Protein AF-A0A178GJX8-F1 (afdb_monomer_lite)

Structure (mmCIF, N/CA/C/O backbone):
data_AF-A0A178GJX8-F1
#
_entry.id   AF-A0A178GJX8-F1
#
loop_
_atom_site.group_PDB
_atom_site.id
_atom_site.type_symbol
_atom_site.label_atom_id
_atom_site.label_alt_id
_atom_site.label_comp_id
_atom_site.label_asym_id
_atom_site.label_entity_id
_atom_site.label_seq_id
_atom_site.pdbx_PDB_ins_code
_atom_site.Cartn_x
_atom_site.Cartn_y
_atom_site.Cartn_z
_atom_site.occupancy
_atom_site.B_iso_or_equiv
_atom_site.auth_seq_id
_atom_site.auth_comp_id
_atom_site.auth_asym_id
_atom_site.auth_atom_id
_atom_site.pdbx_PDB_model_num
ATOM 1 N N . MET A 1 1 ? -2.406 -6.793 9.204 1.00 40.72 1 MET A N 1
ATOM 2 C CA . MET A 1 1 ? -2.778 -6.441 7.820 1.00 40.72 1 MET A CA 1
ATOM 3 C C . MET A 1 1 ? -1.609 -6.863 6.963 1.00 40.72 1 MET A C 1
ATOM 5 O O . MET A 1 1 ? -0.734 -6.064 6.662 1.00 40.72 1 MET A O 1
ATOM 9 N N . ASP A 1 2 ? -1.540 -8.158 6.696 1.00 38.09 2 ASP A N 1
ATOM 10 C CA . ASP A 1 2 ? -0.410 -8.748 5.997 1.00 38.09 2 ASP A CA 1
ATOM 11 C C . ASP A 1 2 ? -0.730 -8.674 4.514 1.00 38.09 2 ASP A C 1
ATOM 13 O O . ASP A 1 2 ? -1.431 -9.526 3.969 1.00 38.09 2 ASP A O 1
ATOM 17 N N . VAL A 1 3 ? -0.294 -7.593 3.865 1.00 42.53 3 VAL A N 1
ATOM 18 C CA . VAL A 1 3 ? -0.338 -7.544 2.407 1.00 42.53 3 VAL A CA 1
ATOM 19 C C . VAL A 1 3 ? 0.804 -8.419 1.904 1.00 42.53 3 VAL A C 1
ATOM 21 O O . VAL A 1 3 ? 1.918 -7.963 1.665 1.00 42.53 3 VAL A O 1
ATOM 24 N N . ILE A 1 4 ? 0.522 -9.716 1.842 1.00 46.88 4 ILE A N 1
ATOM 25 C CA . ILE A 1 4 ? 1.436 -10.746 1.373 1.00 46.88 4 ILE A CA 1
ATOM 26 C C . ILE A 1 4 ? 1.521 -10.619 -0.146 1.00 46.88 4 ILE A C 1
ATOM 28 O O . ILE A 1 4 ? 0.640 -11.083 -0.866 1.00 46.88 4 ILE A O 1
ATOM 32 N N . PHE A 1 5 ? 2.581 -9.976 -0.632 1.00 53.41 5 PHE A N 1
ATOM 33 C CA . PHE A 1 5 ? 2.973 -10.104 -2.031 1.00 53.41 5 PHE A CA 1
ATOM 34 C C . PHE A 1 5 ? 3.965 -11.262 -2.141 1.00 53.41 5 PHE A C 1
ATOM 36 O O . PHE A 1 5 ? 5.086 -11.140 -1.635 1.00 53.41 5 PHE A O 1
ATOM 43 N N . PRO A 1 6 ? 3.578 -12.390 -2.761 1.00 52.47 6 PRO A N 1
ATOM 44 C CA . PRO A 1 6 ? 4.537 -13.433 -3.077 1.00 52.47 6 PRO A CA 1
ATOM 45 C C . PRO A 1 6 ? 5.539 -12.865 -4.084 1.00 52.47 6 PRO A C 1
ATOM 47 O O . PRO A 1 6 ? 5.149 -12.375 -5.145 1.00 52.47 6 PRO A O 1
ATOM 50 N N . ILE A 1 7 ? 6.832 -12.908 -3.758 1.00 52.03 7 ILE A N 1
ATOM 51 C CA . ILE A 1 7 ? 7.859 -12.666 -4.773 1.00 52.03 7 ILE A CA 1
ATOM 52 C C . ILE A 1 7 ? 7.982 -13.963 -5.567 1.00 52.03 7 ILE A C 1
ATOM 54 O O . ILE A 1 7 ? 8.480 -14.973 -5.064 1.00 52.03 7 ILE A O 1
ATOM 58 N N . VAL A 1 8 ? 7.473 -13.940 -6.796 1.00 52.81 8 VAL A N 1
ATOM 59 C CA . VAL A 1 8 ? 7.585 -15.056 -7.736 1.00 52.81 8 VAL A CA 1
ATOM 60 C C . VAL A 1 8 ? 8.848 -14.829 -8.567 1.00 52.81 8 VAL A C 1
ATOM 62 O O . VAL A 1 8 ? 8.957 -13.826 -9.270 1.00 52.81 8 VAL A O 1
ATOM 65 N N . TYR A 1 9 ? 9.824 -15.732 -8.461 1.00 45.44 9 TYR A N 1
ATOM 66 C CA . TYR A 1 9 ? 11.011 -15.722 -9.316 1.00 45.44 9 TYR A CA 1
ATOM 67 C C . TYR A 1 9 ? 10.799 -16.691 -10.481 1.00 45.44 9 TYR A C 1
ATOM 69 O O . TYR A 1 9 ? 10.708 -17.896 -10.271 1.00 45.44 9 TYR A O 1
ATOM 77 N N . GLY A 1 10 ? 10.772 -16.171 -11.708 1.00 47.91 10 GLY A N 1
ATOM 78 C CA . GLY A 1 10 ? 10.928 -16.952 -12.934 1.00 47.91 10 GLY A CA 1
ATOM 79 C C . GLY A 1 10 ? 10.744 -16.100 -14.190 1.00 47.91 10 GLY A C 1
ATOM 80 O O . GLY A 1 10 ? 10.320 -14.946 -14.117 1.00 47.91 10 GLY A O 1
ATOM 81 N N . THR A 1 11 ? 11.170 -16.626 -15.338 1.00 42.34 11 THR A N 1
ATOM 82 C CA . THR A 1 11 ? 11.080 -15.926 -16.625 1.00 42.34 11 THR A CA 1
ATOM 83 C C . THR A 1 11 ? 9.617 -15.784 -17.019 1.00 42.34 11 THR A C 1
ATOM 85 O O . THR A 1 11 ? 8.949 -16.793 -17.220 1.00 42.34 11 THR A O 1
ATOM 88 N N . LEU A 1 12 ? 9.134 -14.546 -17.126 1.00 46.81 12 LEU A N 1
ATOM 89 C CA . LEU A 1 12 ? 7.789 -14.261 -17.618 1.00 46.81 12 LEU A CA 1
ATOM 90 C C . LEU A 1 12 ? 7.662 -14.784 -19.057 1.00 46.81 12 LEU A C 1
ATOM 92 O O . LEU A 1 12 ? 8.412 -14.350 -19.934 1.00 46.81 12 LEU A O 1
ATOM 96 N N . GLY A 1 13 ? 6.730 -15.710 -19.294 1.00 47.03 13 GLY A N 1
ATOM 97 C CA . GLY A 1 13 ? 6.236 -16.017 -20.634 1.00 47.03 13 GLY A CA 1
ATOM 98 C C . GLY A 1 13 ? 5.628 -14.765 -21.274 1.00 47.03 13 GLY A C 1
ATOM 99 O O . GLY A 1 13 ? 5.315 -13.796 -20.579 1.00 47.03 13 GLY A O 1
ATOM 100 N N . GLU A 1 14 ? 5.444 -14.752 -22.596 1.00 47.78 14 GLU A N 1
ATOM 101 C CA . GLU A 1 14 ? 4.875 -13.598 -23.324 1.00 47.78 14 GLU A CA 1
ATOM 102 C 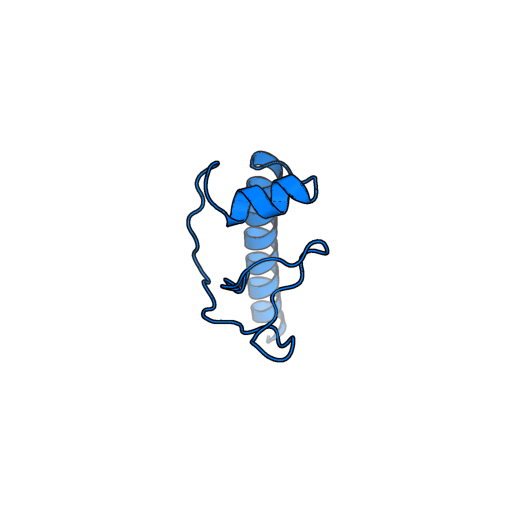C . GLU A 1 14 ? 3.457 -13.197 -22.845 1.00 47.78 14 GLU A C 1
ATOM 104 O O . GLU A 1 14 ? 2.979 -12.110 -23.164 1.00 47.78 14 GLU A O 1
ATOM 109 N N . ASP A 1 15 ? 2.809 -14.040 -22.035 1.00 53.81 15 ASP A N 1
ATOM 110 C CA . ASP A 1 15 ? 1.513 -13.839 -21.380 1.00 53.81 15 ASP A CA 1
ATOM 111 C C . ASP A 1 15 ? 1.597 -13.451 -19.884 1.00 53.81 15 ASP A C 1
ATOM 113 O O . ASP A 1 15 ? 0.567 -13.273 -19.234 1.00 53.81 15 ASP A O 1
ATOM 117 N N . GLY A 1 16 ? 2.802 -13.309 -19.321 1.00 49.66 16 GLY A N 1
ATOM 118 C CA . GLY A 1 16 ? 3.027 -12.993 -17.906 1.00 49.66 16 GLY A CA 1
ATOM 119 C C . GLY A 1 16 ? 3.014 -14.197 -16.954 1.00 49.66 16 GLY A C 1
ATOM 120 O O . GLY A 1 16 ? 3.044 -14.002 -15.738 1.00 49.66 16 GLY A O 1
ATOM 121 N N . SER A 1 17 ? 2.982 -15.430 -17.466 1.00 44.16 17 SER A N 1
ATOM 122 C CA . SER A 1 17 ? 3.093 -16.646 -16.649 1.00 44.16 17 SER A CA 1
ATOM 123 C C . SER A 1 17 ? 4.539 -16.897 -16.194 1.00 44.16 17 SER A C 1
ATOM 125 O O . SER A 1 17 ? 5.483 -16.595 -16.919 1.00 44.16 17 SER A O 1
ATOM 127 N N . ILE A 1 18 ? 4.737 -17.439 -14.985 1.00 55.34 18 ILE A N 1
ATOM 128 C CA . ILE A 1 18 ? 6.048 -17.907 -14.504 1.00 55.34 18 ILE A CA 1
ATOM 129 C C . ILE A 1 18 ? 6.012 -19.437 -14.488 1.00 55.34 18 ILE A C 1
ATOM 131 O O . ILE A 1 18 ? 5.452 -20.001 -13.549 1.00 55.34 18 ILE A O 1
ATOM 135 N N . PRO A 1 19 ? 6.546 -20.104 -15.523 1.00 54.12 19 PRO A N 1
ATOM 136 C CA . PRO A 1 19 ? 6.586 -21.552 -15.572 1.00 54.12 19 PRO A CA 1
ATOM 137 C C . PRO A 1 19 ? 7.875 -22.080 -14.927 1.00 54.12 19 PRO A C 1
ATOM 139 O O . PRO A 1 19 ? 8.978 -21.622 -15.240 1.00 54.12 19 PRO A O 1
ATOM 142 N N . ASP A 1 20 ? 7.762 -23.093 -14.068 1.00 58.41 20 ASP A N 1
ATOM 143 C CA . ASP A 1 20 ? 8.843 -24.064 -13.907 1.00 58.41 20 ASP A CA 1
ATOM 144 C C . ASP A 1 20 ? 9.031 -24.849 -15.228 1.00 58.41 20 ASP A C 1
ATOM 146 O O . ASP A 1 20 ? 8.330 -24.625 -16.216 1.00 58.41 20 ASP A O 1
ATOM 150 N N . GLN A 1 21 ? 9.969 -25.791 -15.287 1.00 58.25 21 GLN A N 1
ATOM 151 C CA . GLN A 1 21 ? 10.179 -26.644 -16.471 1.00 58.25 21 GLN A CA 1
ATOM 152 C C . GLN A 1 21 ? 8.917 -27.406 -16.960 1.00 58.25 21 GLN A C 1
ATOM 154 O O . GLN A 1 21 ? 8.926 -27.928 -18.073 1.00 58.25 21 GLN A O 1
ATOM 159 N N . ASN A 1 22 ? 7.832 -27.409 -16.176 1.00 59.62 22 ASN A N 1
ATOM 160 C CA . ASN A 1 22 ? 6.520 -27.983 -16.463 1.00 59.62 22 ASN A CA 1
ATOM 161 C C . ASN A 1 22 ? 5.367 -26.950 -16.523 1.00 59.62 22 ASN A C 1
ATOM 163 O O . ASN A 1 22 ? 4.233 -27.351 -16.785 1.00 59.62 22 ASN A O 1
ATOM 167 N N . GLY A 1 23 ? 5.603 -25.649 -16.307 1.00 62.97 23 GLY A N 1
ATOM 168 C CA . GLY A 1 23 ? 4.537 -24.638 -16.262 1.00 62.97 23 GLY A CA 1
ATOM 169 C C . GLY A 1 23 ? 4.050 -24.223 -14.868 1.00 62.97 23 GLY A C 1
ATOM 170 O O . GLY A 1 23 ? 3.093 -23.457 -14.775 1.00 62.97 23 GLY A O 1
ATOM 171 N N . GLU A 1 24 ? 4.655 -24.712 -13.786 1.00 55.41 24 GLU A N 1
ATOM 172 C CA . GLU A 1 24 ? 4.174 -24.475 -12.421 1.00 55.41 24 GLU A CA 1
ATOM 173 C C . GLU A 1 24 ? 4.681 -23.149 -11.836 1.00 55.41 24 GLU A C 1
ATOM 175 O O . GLU A 1 24 ? 5.865 -22.819 -11.906 1.00 55.41 24 GLU A O 1
ATOM 180 N N . ILE A 1 25 ? 3.775 -22.394 -11.206 1.00 63.34 25 ILE A N 1
ATOM 181 C CA . ILE A 1 25 ? 4.104 -21.145 -10.511 1.00 63.34 25 ILE A CA 1
ATOM 182 C C . ILE A 1 25 ? 4.667 -21.481 -9.128 1.00 63.34 25 ILE A C 1
ATOM 184 O O . ILE A 1 25 ? 3.945 -21.957 -8.250 1.00 63.34 25 ILE A O 1
ATOM 188 N N . LEU A 1 26 ? 5.947 -21.174 -8.911 1.00 61.50 26 LEU A N 1
ATOM 189 C CA . LEU A 1 26 ? 6.628 -21.383 -7.633 1.00 61.50 26 LEU A CA 1
ATOM 190 C C . LEU A 1 26 ? 6.696 -20.080 -6.824 1.00 61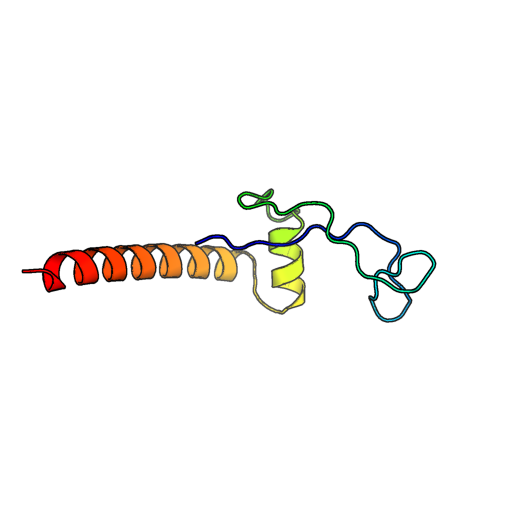.50 26 LEU A C 1
ATOM 192 O O . LEU A 1 26 ? 7.319 -19.100 -7.232 1.00 61.50 26 LEU A O 1
ATOM 196 N N . VAL A 1 27 ? 6.086 -20.074 -5.637 1.00 66.44 27 VAL A N 1
ATOM 197 C CA . VAL A 1 27 ? 6.224 -18.974 -4.670 1.00 66.44 27 VAL A CA 1
ATOM 198 C C . VAL A 1 27 ? 7.472 -19.218 -3.830 1.00 66.44 27 VAL A C 1
ATOM 200 O O . VAL A 1 27 ? 7.519 -20.182 -3.071 1.00 66.44 27 VAL A O 1
ATOM 203 N N . ASN A 1 28 ? 8.477 -18.348 -3.953 1.00 67.25 28 ASN A N 1
ATOM 204 C CA . ASN A 1 28 ? 9.717 -18.491 -3.190 1.00 67.25 28 ASN A CA 1
ATOM 205 C C . ASN A 1 28 ? 9.552 -17.997 -1.748 1.00 67.25 28 ASN A C 1
ATOM 207 O O . ASN A 1 28 ? 9.783 -18.734 -0.794 1.00 67.25 28 ASN A O 1
ATOM 211 N N . GLU A 1 29 ? 9.141 -16.736 -1.591 1.00 63.25 29 GLU A N 1
ATOM 212 C CA . GLU A 1 29 ? 9.046 -16.088 -0.286 1.00 63.25 29 GLU A CA 1
ATOM 213 C C . GLU A 1 29 ? 7.857 -15.132 -0.188 1.00 63.25 29 GLU A C 1
ATOM 215 O O . GLU A 1 29 ? 7.433 -14.493 -1.158 1.00 63.25 29 GLU A O 1
ATOM 220 N N . ILE A 1 30 ? 7.339 -15.031 1.033 1.00 71.12 30 ILE A N 1
ATOM 221 C CA . ILE A 1 30 ? 6.288 -14.100 1.419 1.00 71.12 30 ILE A CA 1
ATOM 222 C C . ILE A 1 30 ? 6.935 -12.983 2.233 1.00 71.12 30 ILE A C 1
ATOM 224 O O . ILE A 1 30 ? 7.445 -13.221 3.327 1.00 71.12 30 ILE A O 1
ATOM 228 N N . ASN A 1 31 ? 6.880 -11.758 1.711 1.00 69.25 31 ASN A N 1
ATOM 229 C CA . ASN A 1 31 ? 7.363 -10.572 2.411 1.00 69.25 31 ASN A CA 1
ATOM 230 C C . ASN A 1 31 ? 6.182 -9.786 2.983 1.00 69.25 31 ASN A C 1
ATOM 232 O O . ASN A 1 31 ? 5.340 -9.295 2.235 1.00 69.25 31 ASN A O 1
ATOM 236 N N . THR A 1 32 ? 6.137 -9.639 4.308 1.00 68.94 32 THR A N 1
ATOM 237 C CA . THR A 1 32 ? 5.126 -8.821 5.003 1.00 68.94 32 THR A CA 1
ATOM 238 C C . THR A 1 32 ? 5.518 -7.343 5.085 1.00 68.94 32 THR A C 1
ATOM 240 O O . THR A 1 32 ? 4.649 -6.488 5.231 1.00 68.94 32 THR A O 1
ATOM 243 N N . LEU A 1 33 ? 6.814 -7.029 4.948 1.00 77.06 33 LEU A N 1
ATOM 244 C CA . LEU A 1 33 ? 7.366 -5.671 4.914 1.00 77.06 33 LEU A CA 1
ATOM 245 C C . LEU A 1 33 ? 8.371 -5.539 3.764 1.00 77.06 33 LEU A C 1
ATOM 247 O O . LEU A 1 33 ? 9.582 -5.640 3.952 1.00 77.06 33 LEU A O 1
ATOM 251 N N . GLN A 1 34 ? 7.859 -5.341 2.550 1.00 78.00 34 GLN A N 1
ATOM 252 C CA . GLN A 1 34 ? 8.698 -5.105 1.375 1.00 78.00 34 GLN A CA 1
ATOM 253 C C . GLN A 1 34 ? 9.192 -3.647 1.332 1.00 78.00 34 GLN A C 1
ATOM 255 O O . GLN A 1 34 ? 8.622 -2.762 1.972 1.00 78.00 34 GLN A O 1
ATOM 260 N N . GLY A 1 35 ? 10.236 -3.379 0.540 1.00 82.94 35 GLY A N 1
ATOM 261 C CA . GLY A 1 35 ? 10.656 -2.010 0.240 1.00 82.94 35 GLY A CA 1
ATOM 262 C C . GLY A 1 35 ? 9.472 -1.158 -0.231 1.00 82.94 35 GLY A C 1
ATOM 263 O O . GLY A 1 35 ? 8.679 -1.591 -1.067 1.00 82.94 35 GLY A O 1
ATOM 264 N N . PHE A 1 36 ? 9.346 0.046 0.328 1.00 88.50 36 PHE A N 1
ATOM 265 C CA . PHE A 1 36 ? 8.186 0.919 0.124 1.00 88.50 36 PHE A CA 1
ATOM 266 C C . PHE A 1 36 ? 8.558 2.280 -0.473 1.00 88.50 36 PHE A C 1
ATOM 268 O O . PHE A 1 36 ? 7.836 3.255 -0.327 1.00 88.50 36 PHE A O 1
ATOM 275 N N . THR A 1 37 ? 9.712 2.390 -1.128 1.00 87.50 37 THR A N 1
ATOM 276 C CA . THR A 1 37 ? 10.058 3.610 -1.872 1.00 87.50 37 THR A CA 1
ATOM 277 C C . THR A 1 37 ? 9.291 3.652 -3.195 1.00 87.50 37 THR A C 1
ATOM 279 O O . THR A 1 37 ? 8.880 2.614 -3.705 1.00 87.50 37 THR A O 1
ATOM 282 N N . ASN A 1 38 ? 9.160 4.823 -3.816 1.00 81.56 38 ASN A N 1
ATOM 283 C CA . ASN A 1 38 ? 8.499 4.973 -5.122 1.00 81.56 38 ASN A CA 1
ATOM 284 C C . ASN A 1 38 ? 9.097 4.098 -6.247 1.00 81.56 38 ASN A C 1
ATOM 286 O O . ASN A 1 38 ? 8.419 3.814 -7.228 1.00 81.56 38 ASN A O 1
ATOM 290 N N . ILE A 1 39 ? 10.356 3.666 -6.124 1.00 83.44 39 ILE A N 1
ATOM 291 C CA . ILE A 1 39 ? 11.004 2.757 -7.083 1.00 83.44 39 ILE A CA 1
ATOM 292 C C . ILE A 1 39 ? 10.865 1.274 -6.721 1.00 83.44 39 ILE A C 1
ATOM 294 O O . ILE A 1 39 ? 11.243 0.422 -7.528 1.00 83.44 39 ILE A O 1
ATOM 298 N N . SER A 1 40 ? 10.362 0.966 -5.525 1.00 85.12 40 SER A N 1
ATOM 299 C CA . SER A 1 40 ? 10.200 -0.403 -5.038 1.00 85.12 40 SER A CA 1
ATOM 300 C C . SER A 1 40 ? 9.108 -1.151 -5.804 1.00 85.12 40 SER A C 1
ATOM 302 O O . SER A 1 40 ? 8.197 -0.556 -6.381 1.00 85.12 40 SER A O 1
ATOM 304 N N . MET A 1 41 ? 9.200 -2.480 -5.804 1.00 82.50 41 MET A N 1
ATOM 305 C CA . MET A 1 41 ? 8.315 -3.343 -6.588 1.00 82.50 41 MET A CA 1
ATOM 306 C C . MET A 1 41 ? 6.859 -3.275 -6.117 1.00 82.50 41 MET A C 1
ATOM 308 O O . MET A 1 41 ? 5.965 -3.159 -6.951 1.00 82.50 41 MET A O 1
ATOM 312 N N . TYR A 1 42 ? 6.630 -3.261 -4.800 1.00 84.69 42 TYR A N 1
ATOM 313 C CA . TYR A 1 42 ? 5.293 -3.152 -4.223 1.00 84.69 42 TYR A CA 1
ATOM 314 C C . TYR A 1 42 ? 4.525 -1.920 -4.752 1.00 84.69 42 TYR A C 1
ATOM 316 O O . TYR A 1 42 ? 3.488 -2.117 -5.385 1.00 84.69 42 TYR A O 1
ATOM 324 N N . PRO A 1 43 ? 5.014 -0.665 -4.619 1.00 85.38 43 PRO A N 1
ATOM 325 C CA . PRO A 1 43 ? 4.364 0.491 -5.241 1.00 85.38 43 PRO A CA 1
ATOM 326 C C . PRO A 1 43 ? 4.154 0.394 -6.753 1.00 85.38 43 PRO A C 1
ATOM 328 O O . PRO A 1 43 ? 3.093 0.777 -7.239 1.00 85.38 43 PRO A O 1
ATOM 331 N N . LYS A 1 44 ? 5.133 -0.137 -7.494 1.00 85.31 44 LYS A N 1
ATOM 332 C CA . LYS A 1 44 ? 5.067 -0.220 -8.961 1.00 85.31 44 LYS A CA 1
ATOM 333 C C . LYS A 1 44 ? 3.980 -1.162 -9.474 1.00 85.31 44 LYS A C 1
ATOM 335 O O . LYS A 1 44 ? 3.348 -0.860 -10.480 1.00 85.31 44 LYS A O 1
ATOM 340 N N . ILE A 1 45 ? 3.745 -2.287 -8.799 1.00 85.25 45 ILE A N 1
ATOM 341 C CA . ILE A 1 45 ? 2.674 -3.224 -9.178 1.00 85.25 45 ILE A CA 1
ATOM 342 C C . ILE A 1 45 ? 1.302 -2.556 -9.010 1.00 85.25 45 ILE A C 1
ATOM 344 O O . ILE A 1 45 ? 0.446 -2.655 -9.888 1.00 85.25 45 ILE A O 1
ATOM 348 N N . TRP A 1 46 ? 1.106 -1.823 -7.913 1.00 86.50 46 TRP A N 1
ATOM 349 C CA . TRP A 1 46 ? -0.126 -1.065 -7.689 1.00 86.50 46 TRP A CA 1
ATOM 350 C C . TRP A 1 46 ? -0.301 0.073 -8.696 1.00 86.50 46 TRP A C 1
ATOM 352 O O . TRP A 1 46 ? -1.404 0.266 -9.208 1.00 86.50 46 TRP A O 1
ATOM 362 N N . GLU A 1 47 ? 0.777 0.768 -9.049 1.00 88.56 47 GLU A N 1
ATOM 363 C CA . GLU A 1 47 ? 0.752 1.790 -10.096 1.00 88.56 47 GLU A CA 1
ATOM 364 C C . GLU A 1 47 ? 0.341 1.203 -11.453 1.00 88.56 47 GLU A C 1
ATOM 366 O O . GLU A 1 47 ? -0.518 1.772 -12.125 1.00 88.56 47 GLU A O 1
ATOM 371 N N . ALA A 1 48 ? 0.852 0.019 -11.810 1.00 86.06 48 ALA A N 1
ATOM 372 C CA . ALA A 1 48 ? 0.439 -0.702 -13.016 1.00 86.06 48 ALA A CA 1
ATOM 373 C C . ALA A 1 48 ? -1.053 -1.096 -13.005 1.00 86.06 48 ALA A C 1
ATOM 375 O O . ALA A 1 48 ? -1.668 -1.191 -14.064 1.00 86.06 48 ALA A O 1
ATOM 376 N N . SER A 1 49 ? -1.656 -1.269 -11.822 1.00 87.75 49 SER A N 1
ATOM 377 C CA . SER A 1 49 ? -3.105 -1.480 -11.656 1.00 87.75 49 SER A CA 1
ATOM 378 C C . SER A 1 49 ? -3.938 -0.184 -11.658 1.00 87.75 49 SER A C 1
ATOM 380 O O . SER A 1 49 ? -5.160 -0.235 -11.533 1.00 87.75 49 SER A O 1
ATOM 382 N N . GLY A 1 50 ? -3.295 0.981 -11.805 1.00 90.81 50 GLY A N 1
ATOM 383 C CA . GLY A 1 50 ? -3.938 2.298 -11.833 1.00 90.81 50 GLY A CA 1
ATOM 384 C C . GLY A 1 50 ? -4.004 3.015 -10.480 1.00 90.81 50 GLY A C 1
ATOM 385 O O . GLY A 1 50 ? -4.601 4.090 -10.388 1.00 90.81 50 GLY A O 1
ATOM 386 N N . LEU A 1 51 ? -3.392 2.467 -9.426 1.00 91.75 51 LEU A N 1
ATOM 387 C CA . LEU A 1 51 ? -3.350 3.088 -8.104 1.00 91.75 51 LEU A CA 1
ATOM 388 C C . LEU A 1 51 ? -2.032 3.843 -7.907 1.00 91.75 51 LEU A C 1
ATOM 390 O O . LEU A 1 51 ? -0.970 3.243 -7.771 1.00 91.75 51 LEU A O 1
ATOM 394 N N . THR A 1 52 ? -2.098 5.173 -7.854 1.00 94.38 52 THR A N 1
ATOM 395 C CA . THR A 1 52 ? -0.903 6.003 -7.644 1.00 94.38 52 THR A CA 1
ATOM 396 C C . THR A 1 52 ? -0.259 5.730 -6.285 1.00 94.38 52 THR A C 1
ATOM 398 O O . THR A 1 52 ? -0.935 5.374 -5.319 1.00 94.38 52 THR A O 1
ATOM 401 N N . TYR A 1 53 ? 1.049 5.970 -6.175 1.00 90.94 53 TYR A N 1
ATOM 402 C CA . TYR A 1 53 ? 1.788 5.805 -4.919 1.00 90.94 53 TYR A CA 1
ATOM 403 C C . TYR A 1 53 ? 1.170 6.585 -3.744 1.00 90.94 53 TYR A C 1
ATOM 405 O O . TYR A 1 53 ? 1.042 6.057 -2.640 1.00 90.94 53 TYR A O 1
ATOM 413 N N . THR A 1 54 ? 0.723 7.822 -3.983 1.00 94.94 54 THR A N 1
ATOM 414 C CA . THR A 1 54 ? 0.031 8.631 -2.969 1.00 94.94 54 THR A CA 1
ATOM 415 C C . THR A 1 54 ? -1.276 7.979 -2.530 1.00 94.94 54 THR A C 1
ATOM 417 O O . THR A 1 54 ? -1.512 7.844 -1.332 1.00 94.94 54 THR A O 1
ATOM 420 N N . ASN A 1 55 ? -2.100 7.523 -3.478 1.00 94.88 55 ASN A N 1
ATOM 421 C CA . ASN A 1 55 ? -3.372 6.874 -3.159 1.00 94.88 55 ASN A CA 1
ATOM 422 C C . ASN A 1 55 ? -3.159 5.545 -2.428 1.00 94.88 55 ASN A C 1
ATOM 424 O O . ASN A 1 55 ? -3.926 5.212 -1.530 1.00 94.88 55 ASN A O 1
ATOM 428 N N . LEU A 1 56 ? -2.098 4.812 -2.768 1.00 92.31 56 LEU A N 1
ATOM 429 C CA . LEU A 1 56 ? -1.699 3.593 -2.075 1.00 92.31 56 LEU A CA 1
ATOM 430 C C . LEU A 1 56 ? -1.342 3.864 -0.608 1.00 92.31 56 LEU A C 1
ATOM 432 O O . LEU A 1 56 ? -1.846 3.170 0.272 1.00 92.31 56 LEU A O 1
ATOM 436 N N . ILE A 1 57 ? -0.529 4.888 -0.328 1.00 92.50 57 ILE A N 1
ATOM 437 C CA . ILE A 1 57 ? -0.210 5.292 1.052 1.00 92.50 57 ILE A CA 1
ATOM 438 C C . ILE A 1 57 ? -1.485 5.670 1.805 1.00 92.50 57 ILE A C 1
ATOM 440 O O . ILE A 1 57 ? -1.716 5.166 2.905 1.00 92.50 57 ILE A O 1
ATOM 444 N N . THR A 1 58 ? -2.325 6.522 1.210 1.00 95.69 58 THR A N 1
ATOM 445 C CA . THR A 1 58 ? -3.597 6.934 1.814 1.00 95.69 58 THR A CA 1
ATOM 446 C C . THR A 1 58 ? -4.450 5.719 2.159 1.00 95.69 58 THR A C 1
ATOM 448 O O . THR A 1 58 ? -4.913 5.592 3.291 1.00 95.69 58 THR A O 1
ATOM 451 N N . ARG A 1 59 ? -4.572 4.767 1.229 1.00 93.44 59 ARG A N 1
ATOM 452 C CA . ARG A 1 59 ? -5.364 3.556 1.432 1.00 93.44 59 ARG A CA 1
ATOM 453 C C . ARG A 1 59 ? -4.831 2.684 2.568 1.00 93.44 59 ARG A C 1
ATOM 455 O O . ARG A 1 59 ? -5.620 2.129 3.329 1.00 93.44 59 ARG A O 1
ATOM 462 N N . LEU A 1 60 ? -3.511 2.560 2.710 1.00 92.19 60 LEU A N 1
ATOM 463 C CA . LEU A 1 60 ? -2.907 1.810 3.815 1.00 92.19 60 LEU A CA 1
ATOM 464 C C . LEU A 1 60 ? -3.163 2.470 5.174 1.00 92.19 60 LEU A C 1
ATOM 466 O O . LEU A 1 60 ? -3.440 1.767 6.144 1.00 92.19 60 LEU A O 1
ATOM 470 N N . ILE A 1 61 ? -3.113 3.803 5.246 1.00 94.56 61 ILE A N 1
ATOM 471 C CA . ILE A 1 61 ? -3.424 4.549 6.474 1.00 94.56 61 ILE A CA 1
ATOM 472 C C . ILE A 1 61 ? -4.892 4.347 6.863 1.00 94.56 61 ILE A C 1
ATOM 474 O O . ILE A 1 61 ? -5.182 4.038 8.018 1.00 94.56 61 ILE A O 1
ATOM 478 N N . GLU A 1 62 ? -5.815 4.469 5.907 1.00 95.56 62 GLU A N 1
ATOM 479 C CA . GLU A 1 62 ? -7.244 4.216 6.132 1.00 95.56 62 GLU A CA 1
ATOM 480 C C . GLU A 1 62 ? -7.492 2.806 6.669 1.00 95.56 62 GLU A C 1
ATOM 482 O O . GLU A 1 62 ? -8.186 2.635 7.670 1.00 95.56 62 GLU A O 1
ATOM 487 N N . LEU A 1 63 ? -6.880 1.799 6.041 1.00 93.88 63 LEU A N 1
ATOM 488 C CA . LEU A 1 63 ? -7.032 0.405 6.447 1.00 93.88 63 LEU A CA 1
ATOM 489 C C . LEU A 1 63 ? -6.440 0.139 7.837 1.00 93.88 63 LEU A C 1
ATOM 491 O O . LEU A 1 63 ? -7.006 -0.641 8.600 1.00 93.88 63 LEU A O 1
ATOM 495 N N . ALA A 1 64 ? -5.345 0.808 8.207 1.00 92.62 64 ALA A N 1
ATOM 496 C CA . ALA A 1 64 ? -4.792 0.723 9.557 1.00 92.62 64 ALA A CA 1
ATOM 497 C C . ALA A 1 64 ? -5.753 1.301 10.612 1.00 92.62 64 ALA A C 1
ATOM 499 O O . ALA A 1 64 ? -5.933 0.704 11.678 1.00 92.62 64 ALA A O 1
ATOM 500 N N . ILE A 1 65 ? -6.404 2.430 10.308 1.00 95.75 65 ILE A N 1
ATOM 501 C CA . ILE A 1 65 ? -7.411 3.049 11.182 1.00 95.75 65 ILE A CA 1
ATOM 502 C C . ILE A 1 65 ? -8.639 2.141 11.310 1.00 95.75 65 ILE A C 1
ATOM 504 O O . ILE A 1 65 ? -9.072 1.859 12.428 1.00 95.75 65 ILE A O 1
ATOM 508 N N . GLU A 1 66 ? -9.173 1.650 10.190 1.00 93.94 66 GLU A N 1
ATOM 509 C CA . GLU A 1 66 ? -10.327 0.745 10.156 1.00 93.94 66 GLU A CA 1
ATOM 510 C C . GLU A 1 66 ? -10.046 -0.536 10.951 1.00 93.94 66 GLU A C 1
ATOM 512 O O . GLU A 1 66 ? -10.846 -0.953 11.792 1.00 93.94 66 GLU A O 1
ATOM 517 N N . TYR A 1 67 ? -8.866 -1.130 10.747 1.00 92.38 67 TYR A N 1
ATOM 518 C CA . TYR A 1 67 ? -8.421 -2.294 11.501 1.00 92.38 67 TYR A CA 1
ATOM 519 C C . TYR A 1 67 ? -8.421 -2.011 13.006 1.00 92.38 67 TYR A C 1
ATOM 521 O O . TYR A 1 67 ? -8.991 -2.783 13.775 1.00 92.38 67 TYR A O 1
ATOM 529 N N . HIS A 1 68 ? -7.834 -0.891 13.435 1.00 93.50 68 HIS A N 1
ATOM 530 C CA . HIS A 1 68 ? -7.778 -0.526 14.848 1.00 93.50 68 HIS A CA 1
ATOM 531 C C . HIS A 1 68 ? -9.173 -0.316 15.460 1.00 93.50 68 HIS A C 1
ATOM 533 O O . HIS A 1 68 ? -9.458 -0.835 16.540 1.00 93.50 68 HIS A O 1
ATOM 539 N N . GLN A 1 69 ? -10.069 0.376 14.752 1.00 93.81 69 GLN A N 1
ATOM 540 C CA . GLN A 1 69 ? -11.453 0.587 15.189 1.00 93.81 69 GLN A CA 1
ATOM 541 C C . GLN A 1 69 ? -12.216 -0.735 15.341 1.00 93.81 69 GLN A C 1
ATOM 543 O O . GLN A 1 69 ? -12.920 -0.937 16.334 1.00 93.81 69 GLN A O 1
ATOM 548 N N . ASN A 1 70 ? -12.040 -1.660 14.395 1.00 91.94 70 ASN A N 1
ATOM 549 C CA . ASN A 1 70 ? -12.655 -2.984 14.453 1.00 91.94 70 ASN A CA 1
ATOM 550 C C . ASN A 1 70 ? -12.149 -3.802 15.651 1.00 91.94 70 ASN A C 1
ATOM 552 O O . ASN A 1 70 ? -12.949 -4.452 16.323 1.00 91.94 70 ASN A O 1
ATOM 556 N N . GLN A 1 71 ? -10.852 -3.730 15.970 1.00 90.25 71 GLN A N 1
ATOM 557 C CA . GLN A 1 71 ? -10.286 -4.401 17.147 1.00 90.25 71 GLN A CA 1
ATOM 558 C C . GLN A 1 71 ? -10.866 -3.855 18.458 1.00 90.25 71 GLN A C 1
ATOM 560 O O . GLN A 1 71 ? -11.266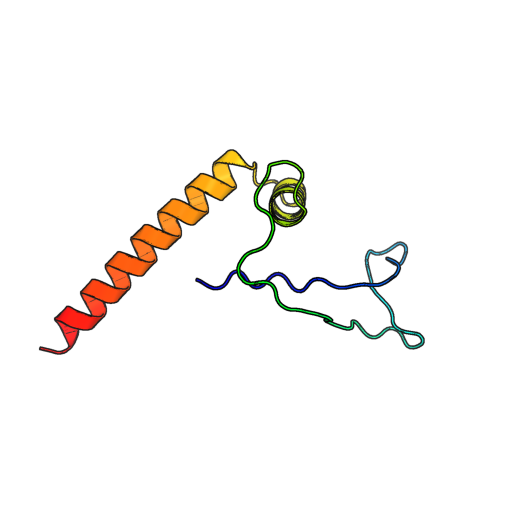 -4.635 19.322 1.00 90.25 71 GLN A O 1
ATOM 565 N N . ILE A 1 72 ? -10.987 -2.529 18.585 1.00 89.12 72 ILE A N 1
ATOM 566 C CA . ILE A 1 72 ? -11.623 -1.892 19.748 1.00 89.12 72 ILE A CA 1
ATOM 567 C C . ILE A 1 72 ? -13.075 -2.364 19.884 1.00 89.12 72 ILE A C 1
ATOM 569 O O . ILE A 1 72 ? -13.501 -2.786 20.958 1.00 89.12 72 ILE A O 1
ATOM 573 N N . LYS A 1 73 ? -13.844 -2.354 18.790 1.00 86.50 73 LYS A N 1
ATOM 574 C CA . LYS A 1 73 ? -15.248 -2.784 18.807 1.00 86.50 73 LYS A CA 1
ATOM 575 C C . LYS A 1 73 ? -15.400 -4.236 19.266 1.00 86.50 73 LYS A C 1
ATOM 577 O O . LYS A 1 73 ? -16.269 -4.519 20.089 1.00 86.50 73 LYS A O 1
ATOM 582 N N . LEU A 1 74 ? -14.551 -5.140 18.776 1.00 83.31 74 LEU A N 1
ATOM 583 C CA . LEU A 1 74 ? -14.553 -6.545 19.194 1.00 83.31 74 LEU A CA 1
ATOM 584 C C . LEU A 1 74 ? -14.259 -6.696 20.694 1.00 83.31 74 LEU A C 1
ATOM 586 O O . LEU A 1 74 ? -14.901 -7.512 21.342 1.00 83.31 74 LEU A O 1
ATOM 590 N N . GLN A 1 75 ? -13.372 -5.879 21.268 1.00 72.56 75 GLN A N 1
ATOM 591 C CA . GLN A 1 75 ? -13.082 -5.902 22.708 1.00 72.56 75 GLN A CA 1
ATOM 592 C C . GLN A 1 75 ? -14.259 -5.420 23.569 1.00 72.56 75 GLN A C 1
ATOM 594 O O . GLN A 1 75 ? -14.523 -5.998 24.621 1.00 72.56 75 GLN A O 1
ATOM 599 N N . HIS A 1 76 ? -14.999 -4.403 23.123 1.00 66.44 76 HIS A N 1
ATOM 600 C CA . HIS A 1 76 ? -16.166 -3.891 23.855 1.00 66.44 76 HIS A CA 1
ATOM 601 C C . HIS A 1 76 ? -17.420 -4.766 23.723 1.00 66.44 76 HIS A C 1
ATOM 603 O O . HIS A 1 76 ? -18.333 -4.622 24.523 1.00 66.44 76 HIS A O 1
ATOM 609 N N . SER A 1 77 ? -17.474 -5.663 22.734 1.00 67.44 77 SER A N 1
ATOM 610 C CA . SER A 1 77 ? -18.625 -6.551 22.492 1.00 67.44 77 SER A CA 1
ATOM 611 C C . SER A 1 77 ? -18.626 -7.809 23.373 1.00 67.44 77 SER A C 1
ATOM 613 O O . SER A 1 77 ? -19.584 -8.574 23.344 1.00 67.44 77 SER A O 1
ATOM 615 N N . VAL A 1 78 ? -17.531 -8.062 24.099 1.00 61.50 78 VAL A N 1
ATOM 616 C CA . VAL A 1 78 ? -17.327 -9.257 24.943 1.00 61.50 78 VAL A CA 1
ATOM 617 C C . VAL A 1 78 ? -17.728 -8.992 26.411 1.00 61.50 78 VAL A C 1
ATOM 619 O O . VAL A 1 78 ? -17.527 -9.846 27.271 1.00 61.50 78 VAL A O 1
ATOM 622 N N . PHE A 1 79 ? -18.354 -7.844 26.693 1.00 50.62 79 PHE A N 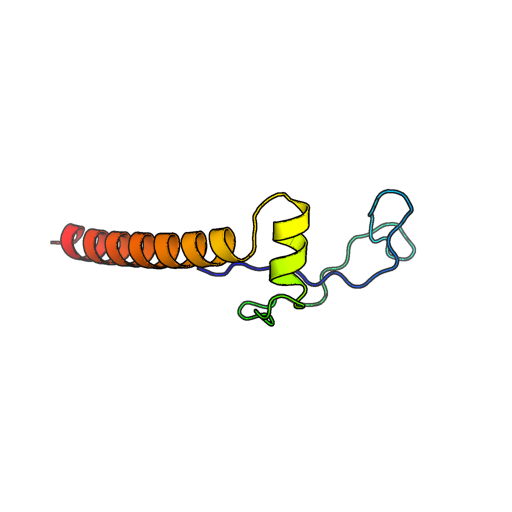1
ATOM 623 C CA . PHE A 1 79 ? -18.926 -7.490 27.995 1.00 50.62 79 PHE A CA 1
ATOM 624 C C . PHE A 1 79 ? -20.403 -7.120 27.875 1.00 50.62 79 PHE A C 1
ATOM 626 O O . PHE A 1 79 ? -20.754 -6.409 26.906 1.00 50.62 79 PHE A O 1
#

Sequence (79 aa):
MDVIFPIVYGTLGEDGSIPDQNGEILVNEINTLQGFTNISMYPKIWEASGLTYTNLITRLIELAIEYHQNQIKLQHSVF

Foldseek 3Di:
DQPWDQPWD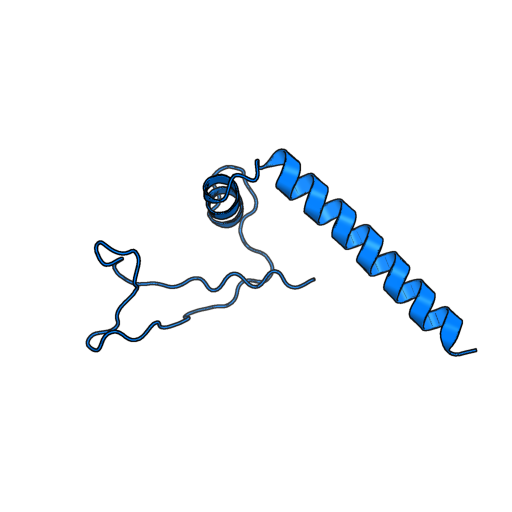ADQDPPGQRQDVHRDTDRDDTDSDFDLDCPGPVQVVVVVVVQHSVNVVVVVVVVVVVVVVVVVVVVVVVD

pLDDT: mean 73.48, std 18.3, ra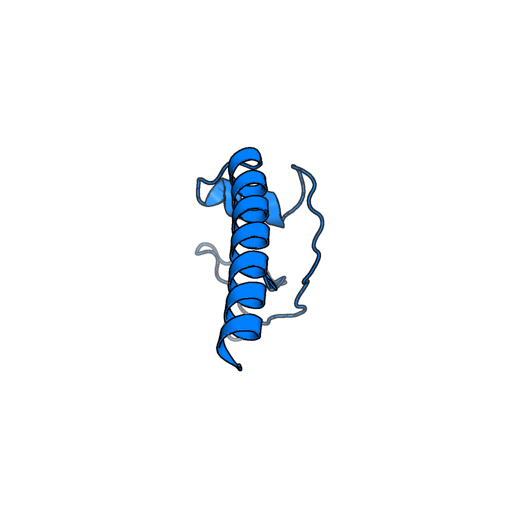nge [38.09, 95.75]

Secondary structure (DSSP, 8-state):
----EEEE-SPPPTTS----TTS---EEEEESS---STTSHHHHHHHHTT--HHHHHHHHHHHHHHHHHHHHHHHHTT-

Radius of gyration: 17.29 Å; chains: 1; bounding box: 30×37×51 Å